Protein AF-A0A1H7JDY4-F1 (afdb_monomer_lite)

Sequence (118 aa):
MDSRSIRPSSAPAFPVTLAIANYRSLRELIVPLGPLNVVTGPNGSGKSNLYRALRLLALTAQAAEASQVLVVSHAPRLVAALERDAASQPVVLERRLGATSLANADSLDLPPWKWPAR

Secondary structure (DSSP, 8-state):
------PPP---SSPEEEEEEEETTEEEEEEEE-SS------TTSSHHHHHHHHHHHHHHHHHHHHS--------HHHHHHHTTSTT-----EEEETTEEEETTGGGS------PPP-

Structure (mmCIF, N/CA/C/O backbone):
data_AF-A0A1H7JDY4-F1
#
_entry.id   AF-A0A1H7JDY4-F1
#
loop_
_atom_site.group_PDB
_atom_site.id
_atom_site.type_symbol
_atom_site.label_atom_id
_atom_site.label_alt_id
_atom_site.label_comp_id
_atom_site.label_asym_id
_atom_site.label_entity_id
_atom_site.label_seq_id
_atom_site.pdbx_PDB_ins_code
_atom_site.Cartn_x
_atom_site.Cartn_y
_atom_site.Cartn_z
_atom_site.occupancy
_atom_site.B_iso_or_equiv
_atom_site.auth_seq_id
_atom_site.auth_comp_id
_atom_site.auth_asym_id
_atom_site.auth_atom_id
_atom_site.pdbx_PDB_model_num
ATOM 1 N N . MET A 1 1 ? 3.618 -39.995 20.788 1.00 47.03 1 MET A N 1
ATOM 2 C CA . MET A 1 1 ? 4.335 -38.965 20.009 1.00 47.03 1 MET A CA 1
ATOM 3 C C . MET A 1 1 ? 3.448 -38.620 18.833 1.00 47.03 1 MET A C 1
ATOM 5 O O . MET A 1 1 ? 3.556 -39.254 17.795 1.00 47.03 1 MET A O 1
ATOM 9 N N . ASP A 1 2 ? 2.493 -37.717 19.052 1.00 42.81 2 ASP A N 1
ATOM 10 C CA . ASP A 1 2 ? 1.511 -37.364 18.030 1.00 42.81 2 ASP A CA 1
ATOM 11 C C . ASP A 1 2 ? 1.976 -36.100 17.308 1.00 42.81 2 ASP A C 1
ATOM 13 O O . ASP A 1 2 ? 2.099 -35.019 17.893 1.00 42.81 2 ASP A O 1
ATOM 17 N N . SER A 1 3 ? 2.322 -36.296 16.041 1.00 47.09 3 SER A N 1
ATOM 18 C CA . SER A 1 3 ? 2.692 -35.278 15.070 1.00 47.09 3 SER A CA 1
ATOM 19 C C . SER A 1 3 ? 1.502 -34.338 14.883 1.00 47.09 3 SER A C 1
ATOM 21 O O . SER A 1 3 ? 0.530 -34.665 14.200 1.00 47.09 3 SER A O 1
ATOM 23 N N . ARG A 1 4 ? 1.544 -33.165 15.527 1.00 47.97 4 ARG A N 1
ATOM 24 C CA . ARG A 1 4 ? 0.587 -32.088 15.264 1.00 47.97 4 ARG A CA 1
ATOM 25 C C . ARG A 1 4 ? 0.763 -31.642 13.816 1.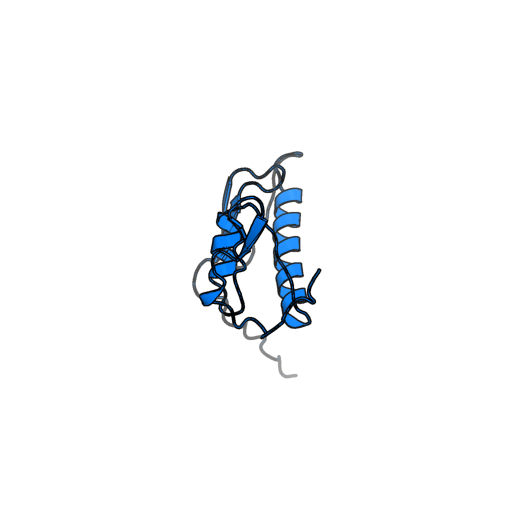00 47.97 4 ARG A C 1
ATOM 27 O O . ARG A 1 4 ? 1.636 -30.844 13.493 1.00 47.97 4 ARG A O 1
ATOM 34 N N . SER A 1 5 ? -0.091 -32.212 12.974 1.00 48.22 5 SER A N 1
ATOM 35 C CA . SER A 1 5 ? -0.412 -31.802 11.616 1.00 48.22 5 SER A CA 1
ATOM 36 C C . SER A 1 5 ? -0.523 -30.278 11.542 1.00 48.22 5 SER A C 1
ATOM 38 O O . SER A 1 5 ? -1.513 -29.683 11.973 1.00 48.22 5 SER A O 1
ATOM 40 N N . ILE A 1 6 ? 0.512 -29.639 10.998 1.00 54.97 6 ILE A N 1
ATOM 41 C CA . ILE A 1 6 ? 0.422 -28.272 10.498 1.00 54.97 6 ILE A CA 1
ATOM 42 C C . ILE A 1 6 ? -0.428 -28.379 9.235 1.00 54.97 6 ILE A C 1
ATOM 44 O O . ILE A 1 6 ? 0.084 -28.658 8.152 1.00 54.97 6 ILE A O 1
ATOM 48 N N . ARG A 1 7 ? -1.748 -28.218 9.366 1.00 44.53 7 ARG A N 1
ATOM 49 C CA . ARG A 1 7 ? -2.563 -27.902 8.192 1.00 44.53 7 ARG A CA 1
ATOM 50 C C . ARG A 1 7 ? -2.048 -26.556 7.674 1.00 44.53 7 ARG A C 1
ATOM 52 O O . ARG A 1 7 ? -2.062 -25.602 8.455 1.00 44.53 7 ARG A O 1
ATOM 59 N N . PRO A 1 8 ? -1.593 -26.428 6.416 1.00 44.12 8 PRO A N 1
ATOM 60 C CA . PRO A 1 8 ? -1.449 -25.102 5.848 1.00 44.12 8 PRO A CA 1
ATOM 61 C C . PRO A 1 8 ? -2.839 -24.459 5.878 1.00 44.12 8 PRO A C 1
ATOM 63 O O . PRO A 1 8 ? -3.791 -24.996 5.309 1.00 44.12 8 PRO A O 1
ATOM 66 N N . SER A 1 9 ? -2.961 -23.350 6.616 1.00 55.16 9 SER A N 1
ATOM 67 C CA . SER A 1 9 ? -4.088 -22.425 6.487 1.00 55.16 9 SER A CA 1
ATOM 68 C C . SER A 1 9 ? -4.297 -22.180 4.995 1.00 55.16 9 SER A C 1
ATOM 70 O O . SER A 1 9 ? -3.321 -21.926 4.284 1.00 55.16 9 SER A O 1
ATOM 72 N N . SER A 1 10 ? -5.524 -22.362 4.507 1.00 53.91 10 SER A N 1
ATOM 73 C CA . SER A 1 10 ? -5.858 -22.260 3.088 1.00 53.91 10 SER A CA 1
ATOM 74 C C . SER A 1 10 ? -5.351 -20.927 2.542 1.00 53.91 10 SER A C 1
ATOM 76 O O . SER A 1 10 ? -5.908 -19.874 2.859 1.00 53.91 10 SER A O 1
ATOM 78 N N . ALA A 1 11 ? -4.277 -20.971 1.750 1.00 56.25 11 ALA A N 1
ATOM 79 C CA . ALA A 1 11 ? -3.800 -19.813 1.014 1.00 56.25 11 ALA A CA 1
ATOM 80 C C . ALA A 1 11 ? -4.965 -19.247 0.179 1.00 56.25 11 ALA A C 1
ATOM 82 O O . ALA A 1 11 ? -5.803 -20.030 -0.282 1.00 56.25 11 ALA A O 1
ATOM 83 N N . PRO A 1 12 ? -5.055 -17.918 -0.006 1.00 49.56 12 PRO A N 1
ATOM 84 C CA . PRO A 1 12 ? -6.120 -17.323 -0.805 1.00 49.56 12 PRO A CA 1
ATOM 85 C C . PRO A 1 12 ? -6.193 -18.015 -2.172 1.00 49.56 12 PRO A C 1
ATOM 87 O O . PRO A 1 12 ? -5.179 -18.184 -2.847 1.00 49.56 12 PRO A O 1
ATOM 90 N N . ALA A 1 13 ? -7.396 -18.442 -2.563 1.00 54.84 13 ALA A N 1
ATOM 91 C CA . ALA A 1 13 ? -7.647 -19.303 -3.724 1.00 54.84 13 ALA A CA 1
ATOM 92 C C . ALA A 1 13 ? -7.428 -18.622 -5.093 1.00 54.84 13 ALA A C 1
ATOM 94 O O . ALA A 1 13 ? -7.790 -19.180 -6.126 1.00 54.84 13 ALA A O 1
ATOM 95 N N . PHE A 1 14 ? -6.825 -17.432 -5.124 1.00 52.72 14 PHE A N 1
ATOM 96 C CA . PHE A 1 14 ? -6.553 -16.674 -6.341 1.00 52.72 14 PHE A CA 1
ATOM 97 C C . PHE A 1 14 ? -5.186 -15.985 -6.246 1.00 52.72 14 PHE A C 1
ATOM 99 O O . PHE A 1 14 ? -4.801 -15.554 -5.154 1.00 52.72 14 PHE A O 1
ATOM 106 N N . PRO A 1 15 ? -4.442 -15.856 -7.362 1.00 56.59 15 PRO A N 1
ATOM 107 C CA . PRO A 1 15 ? -3.165 -15.157 -7.356 1.00 56.59 15 PRO A CA 1
ATOM 108 C C . PRO A 1 15 ? -3.372 -13.696 -6.944 1.00 56.59 15 PRO A C 1
ATOM 110 O O . PRO A 1 15 ? -4.093 -12.936 -7.594 1.00 56.59 15 PRO A O 1
ATOM 113 N N . VAL A 1 16 ? -2.722 -13.293 -5.854 1.00 74.62 16 VAL A N 1
ATOM 114 C CA . VAL A 1 16 ? -2.709 -11.901 -5.396 1.00 74.62 16 VAL A CA 1
ATOM 115 C C . VAL A 1 16 ? -1.855 -11.107 -6.379 1.00 74.62 16 VAL A C 1
ATOM 117 O O . VAL A 1 16 ? -0.687 -11.416 -6.569 1.00 74.62 16 VAL A O 1
ATOM 120 N N . THR A 1 17 ? -2.405 -10.088 -7.034 1.00 77.94 17 THR A N 1
ATOM 121 C CA . THR A 1 17 ? -1.623 -9.260 -7.967 1.00 77.94 17 THR A CA 1
ATOM 122 C C . THR A 1 17 ? -1.061 -8.037 -7.252 1.00 77.94 17 THR A C 1
ATOM 124 O O . THR A 1 17 ? -1.810 -7.229 -6.706 1.00 77.94 17 THR A O 1
ATOM 127 N N . LEU A 1 18 ? 0.262 -7.873 -7.286 1.00 81.69 18 LEU A N 1
ATOM 128 C CA . LEU A 1 18 ? 0.953 -6.670 -6.837 1.00 81.69 18 LEU A CA 1
ATOM 129 C C . LEU A 1 18 ? 1.071 -5.679 -7.995 1.00 81.69 18 LEU A C 1
ATOM 131 O O . LEU A 1 18 ? 1.658 -6.000 -9.024 1.00 81.69 18 LEU A O 1
ATOM 135 N N . ALA A 1 19 ? 0.581 -4.456 -7.805 1.00 82.31 19 ALA A N 1
ATOM 136 C CA . ALA A 1 19 ? 0.762 -3.359 -8.751 1.00 82.31 19 ALA A CA 1
ATOM 137 C C . ALA A 1 19 ? 1.463 -2.177 -8.066 1.00 82.31 19 ALA A C 1
ATOM 139 O O . ALA A 1 19 ? 0.998 -1.676 -7.045 1.00 82.31 19 ALA A O 1
ATOM 140 N N . ILE A 1 20 ? 2.576 -1.715 -8.637 1.00 80.12 20 ILE A N 1
ATOM 141 C CA . ILE A 1 20 ? 3.347 -0.559 -8.170 1.00 80.12 20 ILE A CA 1
ATOM 142 C C . ILE A 1 20 ? 3.480 0.429 -9.324 1.00 80.12 20 ILE A C 1
ATOM 144 O O . ILE A 1 20 ? 3.850 0.052 -10.435 1.00 80.12 20 ILE A O 1
ATOM 148 N N . ALA A 1 21 ? 3.212 1.704 -9.058 1.00 78.75 21 ALA A N 1
ATOM 149 C CA . ALA A 1 21 ? 3.443 2.781 -10.009 1.00 78.75 21 ALA A CA 1
ATOM 150 C C . ALA A 1 21 ? 4.041 4.003 -9.309 1.00 78.75 21 ALA A C 1
ATOM 152 O O . ALA A 1 21 ? 3.729 4.261 -8.146 1.00 78.75 21 ALA A O 1
ATOM 153 N N . ASN A 1 22 ? 4.880 4.749 -10.028 1.00 81.94 22 ASN A N 1
ATOM 154 C CA . ASN A 1 22 ? 5.494 6.005 -9.585 1.00 81.94 22 ASN A CA 1
ATOM 155 C C . ASN A 1 22 ? 6.177 5.927 -8.203 1.00 81.94 22 ASN A C 1
ATOM 157 O O . ASN A 1 22 ? 6.164 6.888 -7.435 1.00 81.94 22 ASN A O 1
ATOM 161 N N . TYR A 1 23 ? 6.798 4.788 -7.880 1.00 82.06 23 TYR A N 1
ATOM 162 C CA . TYR A 1 23 ? 7.507 4.583 -6.617 1.00 82.06 23 TYR A CA 1
ATOM 163 C C . TYR A 1 23 ? 9.019 4.516 -6.842 1.00 82.06 23 TYR A C 1
ATOM 165 O O . TYR A 1 23 ? 9.579 3.475 -7.200 1.00 82.06 23 TYR A O 1
ATOM 173 N N . ARG A 1 24 ? 9.711 5.630 -6.583 1.00 86.31 24 ARG A N 1
ATOM 174 C CA . ARG A 1 24 ? 11.161 5.766 -6.812 1.00 86.31 24 ARG A CA 1
ATOM 175 C C . ARG A 1 24 ? 11.517 5.391 -8.260 1.00 86.31 24 ARG A C 1
ATOM 177 O O . ARG A 1 24 ? 11.030 6.026 -9.184 1.00 86.31 24 ARG A O 1
ATOM 184 N N . SER A 1 25 ? 12.350 4.367 -8.473 1.00 87.50 25 SER A N 1
ATOM 185 C CA . SER A 1 25 ? 12.711 3.905 -9.822 1.00 87.50 25 SER A CA 1
ATOM 186 C C . SER A 1 25 ? 11.658 3.000 -10.475 1.00 87.50 25 SER A C 1
ATOM 188 O O . SER A 1 25 ? 11.807 2.662 -11.645 1.00 87.50 25 SER A O 1
ATOM 190 N N . LEU A 1 26 ? 10.629 2.561 -9.740 1.00 84.50 26 LEU A N 1
ATOM 191 C CA . LEU A 1 26 ? 9.554 1.727 -10.274 1.00 84.50 26 LEU A CA 1
ATOM 192 C C . LEU A 1 26 ? 8.492 2.632 -10.903 1.00 84.50 26 LEU A C 1
ATOM 194 O O . LEU A 1 26 ? 7.658 3.199 -10.197 1.00 84.50 26 LEU A O 1
ATOM 198 N N . ARG A 1 27 ? 8.548 2.782 -12.232 1.00 84.44 27 ARG A N 1
ATOM 199 C CA . ARG A 1 27 ? 7.564 3.564 -13.000 1.00 84.44 27 ARG A CA 1
ATOM 200 C C . ARG A 1 27 ? 6.215 2.855 -13.039 1.00 84.44 27 ARG A C 1
ATOM 202 O O . ARG A 1 27 ? 5.223 3.415 -12.592 1.00 84.44 27 ARG A O 1
ATOM 209 N N . GLU A 1 28 ? 6.213 1.611 -13.503 1.00 84.69 28 GLU A N 1
ATOM 210 C CA . GLU A 1 28 ? 5.039 0.748 -13.586 1.00 84.69 28 GLU A CA 1
ATOM 211 C C . GLU A 1 28 ? 5.492 -0.714 -13.512 1.00 84.69 28 GLU A C 1
ATOM 213 O O . GLU A 1 28 ? 6.367 -1.136 -14.265 1.00 84.69 28 GLU A O 1
ATOM 218 N N . LEU A 1 29 ? 4.946 -1.468 -12.559 1.00 82.38 29 LEU A N 1
ATOM 219 C CA . LEU A 1 29 ? 5.273 -2.868 -12.318 1.00 82.38 29 LEU A CA 1
ATOM 220 C C . LEU A 1 29 ? 4.010 -3.600 -11.857 1.00 82.38 29 LEU A C 1
ATOM 222 O O . LEU A 1 29 ? 3.440 -3.243 -10.828 1.00 82.38 29 LEU A O 1
ATOM 226 N N . ILE A 1 30 ? 3.589 -4.621 -12.602 1.00 84.19 30 ILE A N 1
ATOM 227 C CA . ILE A 1 30 ? 2.462 -5.496 -12.258 1.00 84.19 30 ILE A CA 1
ATOM 228 C C . ILE A 1 30 ? 3.001 -6.923 -12.182 1.00 84.19 30 ILE A C 1
ATOM 230 O O . ILE A 1 30 ? 3.601 -7.404 -13.140 1.00 84.19 30 ILE A O 1
ATOM 234 N N . VAL A 1 31 ? 2.826 -7.579 -11.036 1.00 83.12 31 VAL A N 1
ATOM 235 C CA . VAL A 1 31 ? 3.363 -8.915 -10.764 1.00 83.12 31 VAL A CA 1
ATOM 236 C C . VAL A 1 31 ? 2.269 -9.782 -10.138 1.00 83.12 31 VAL A C 1
ATOM 238 O O . VAL A 1 31 ? 1.812 -9.461 -9.039 1.00 83.12 31 VAL A O 1
ATOM 241 N N . PRO A 1 32 ? 1.848 -10.882 -10.783 1.00 83.44 32 PRO A N 1
ATOM 242 C CA . PRO A 1 32 ? 1.046 -11.894 -10.109 1.00 83.44 32 PRO A CA 1
ATOM 243 C C . PRO A 1 32 ? 1.915 -12.595 -9.056 1.00 83.44 32 PRO A C 1
ATOM 245 O O . PRO A 1 32 ? 3.013 -13.059 -9.362 1.00 83.44 32 PRO A O 1
ATOM 248 N N . LEU A 1 33 ? 1.447 -12.650 -7.812 1.00 84.75 33 LEU A N 1
ATOM 249 C CA . LEU A 1 33 ? 2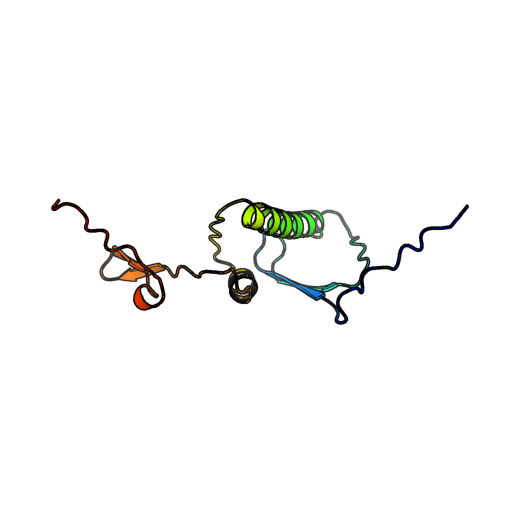.147 -13.291 -6.706 1.00 84.75 33 LEU A CA 1
ATOM 250 C C . LEU A 1 33 ? 1.603 -14.701 -6.478 1.00 84.75 33 LEU A C 1
ATOM 252 O O . LEU A 1 33 ? 0.395 -14.909 -6.348 1.00 84.75 33 LEU A O 1
ATOM 256 N N . GLY A 1 34 ? 2.521 -15.662 -6.385 1.00 83.06 34 GLY A N 1
ATOM 257 C CA . GLY A 1 34 ? 2.254 -16.994 -5.850 1.00 83.06 34 GLY A CA 1
ATOM 258 C C . GLY A 1 34 ? 2.526 -17.082 -4.341 1.00 83.06 34 GLY A C 1
ATOM 259 O O . GLY A 1 34 ? 2.914 -16.088 -3.722 1.00 83.06 34 GLY A O 1
ATOM 260 N N . PRO A 1 35 ? 2.391 -18.276 -3.737 1.00 80.31 35 PRO A N 1
ATOM 261 C CA . PRO A 1 35 ? 2.703 -18.502 -2.320 1.00 80.31 35 PRO A CA 1
ATOM 262 C C . PRO A 1 35 ? 4.168 -18.215 -1.942 1.00 80.31 35 PRO A C 1
ATOM 264 O O . PRO A 1 35 ? 4.451 -17.834 -0.810 1.00 80.31 35 PRO A O 1
ATOM 267 N N . LEU A 1 36 ? 5.099 -18.370 -2.890 1.00 86.56 36 LEU A N 1
ATOM 268 C CA . LEU A 1 36 ? 6.511 -18.014 -2.751 1.00 86.56 36 LEU A CA 1
ATOM 269 C C . LEU A 1 36 ? 6.969 -17.298 -4.024 1.00 86.56 36 LEU A C 1
ATOM 271 O O . LEU A 1 36 ? 6.820 -17.833 -5.118 1.00 86.56 36 LEU A O 1
ATOM 275 N N . ASN A 1 37 ? 7.551 -16.106 -3.880 1.00 87.00 37 ASN A N 1
ATOM 276 C CA . ASN A 1 37 ? 8.061 -15.315 -5.001 1.00 87.00 37 ASN A CA 1
ATOM 277 C C . ASN A 1 37 ? 9.528 -14.971 -4.745 1.00 87.00 37 ASN A C 1
ATOM 279 O O . ASN A 1 37 ? 9.855 -14.356 -3.730 1.00 87.00 37 ASN A O 1
ATOM 283 N N . VAL A 1 38 ? 10.410 -15.347 -5.670 1.00 93.38 38 VAL A N 1
ATOM 284 C CA . VAL A 1 38 ? 11.840 -15.026 -5.605 1.00 93.38 38 VAL A CA 1
ATOM 285 C C . VAL A 1 38 ? 12.131 -13.903 -6.594 1.00 93.38 38 VAL A C 1
ATOM 287 O O . VAL A 1 38 ? 11.895 -14.047 -7.790 1.00 93.38 38 VAL A O 1
ATOM 290 N N . VAL A 1 39 ? 12.650 -12.776 -6.102 1.00 91.31 39 VAL A N 1
ATOM 291 C CA . VAL A 1 39 ? 12.972 -11.604 -6.930 1.00 91.31 39 VAL A CA 1
ATOM 292 C C . VAL A 1 39 ? 14.483 -11.522 -7.141 1.00 91.31 39 VAL A C 1
ATOM 294 O O . VAL A 1 39 ? 15.236 -11.286 -6.196 1.00 91.31 39 VAL A O 1
ATOM 297 N N . THR A 1 40 ? 14.931 -11.644 -8.390 1.00 93.06 40 THR A N 1
ATOM 298 C CA . THR A 1 40 ? 16.346 -11.538 -8.788 1.00 93.06 40 THR A CA 1
ATOM 299 C C . THR A 1 40 ? 16.549 -10.465 -9.867 1.00 93.06 40 THR A C 1
ATOM 301 O O . THR A 1 40 ? 15.601 -9.820 -10.312 1.00 93.06 40 THR A O 1
ATOM 304 N N . GLY A 1 41 ? 17.807 -10.181 -10.229 1.00 93.81 41 GLY A N 1
ATOM 305 C CA . GLY A 1 41 ? 18.148 -9.268 -11.328 1.00 93.81 41 GLY A CA 1
ATOM 306 C C . GLY A 1 41 ? 19.405 -8.417 -11.086 1.00 93.81 41 GLY A C 1
ATOM 307 O O . GLY A 1 41 ? 19.932 -8.416 -9.970 1.00 93.81 41 GLY A O 1
ATOM 308 N N . PRO A 1 42 ? 19.869 -7.648 -12.089 1.00 95.12 42 PRO A N 1
ATOM 309 C CA . PRO A 1 42 ? 21.094 -6.839 -12.014 1.00 95.12 42 PRO A CA 1
ATOM 310 C C . PRO A 1 42 ? 21.053 -5.707 -10.977 1.00 95.12 42 PRO A C 1
ATOM 312 O O . PRO A 1 42 ? 19.985 -5.289 -10.520 1.00 95.12 42 PRO A O 1
ATOM 315 N N . ASN A 1 43 ? 22.213 -5.159 -10.607 1.00 93.56 43 ASN A N 1
ATOM 316 C CA . ASN A 1 43 ? 22.268 -3.925 -9.815 1.00 93.56 43 ASN A CA 1
ATOM 317 C C . ASN A 1 43 ? 21.527 -2.791 -10.542 1.00 93.56 43 ASN A C 1
ATOM 319 O O . ASN A 1 43 ? 21.575 -2.688 -11.762 1.00 93.56 43 ASN A O 1
ATOM 323 N N . GLY A 1 44 ? 20.780 -1.975 -9.794 1.00 90.38 44 GLY A N 1
ATOM 324 C CA . GLY A 1 44 ? 19.947 -0.913 -10.370 1.00 90.38 44 GLY A CA 1
ATOM 325 C C . GLY A 1 44 ? 18.585 -1.356 -10.928 1.00 90.38 44 GLY A C 1
ATOM 326 O O . GLY A 1 44 ? 17.763 -0.495 -11.213 1.00 90.38 44 GLY A O 1
ATOM 327 N N . SER A 1 45 ? 18.263 -2.658 -10.987 1.00 90.81 45 SER A N 1
ATOM 328 C CA . SER A 1 45 ? 16.993 -3.156 -11.563 1.00 90.81 45 SER A CA 1
ATOM 329 C C . SER A 1 45 ? 15.720 -2.869 -10.744 1.00 90.81 45 SER A C 1
ATOM 331 O O . SER A 1 45 ? 14.636 -3.312 -11.104 1.00 90.81 45 SER A O 1
ATOM 333 N N . GLY A 1 46 ? 15.826 -2.167 -9.611 1.00 90.81 46 GLY A N 1
ATOM 334 C CA . GLY A 1 46 ? 14.670 -1.794 -8.786 1.00 90.81 46 GLY A CA 1
ATOM 335 C C . GLY A 1 46 ? 14.278 -2.782 -7.677 1.00 90.81 46 GLY A C 1
ATOM 336 O O . GLY A 1 46 ? 13.369 -2.467 -6.916 1.00 90.81 46 GLY A O 1
ATOM 337 N N . LYS A 1 47 ? 14.989 -3.905 -7.483 1.00 94.38 47 LYS A N 1
ATOM 338 C CA . LYS A 1 47 ? 14.706 -4.897 -6.410 1.00 94.38 47 LYS A CA 1
ATOM 339 C C . LYS A 1 47 ? 14.572 -4.281 -5.015 1.00 94.38 47 LYS A C 1
ATOM 341 O O . LYS A 1 47 ? 13.612 -4.547 -4.302 1.00 94.38 47 LYS A O 1
ATOM 346 N N . SER A 1 48 ? 15.505 -3.409 -4.624 1.00 90.50 48 SER A N 1
ATOM 347 C CA . SER A 1 48 ? 15.437 -2.735 -3.320 1.00 90.50 48 SER A CA 1
ATOM 348 C C . SER A 1 48 ? 14.253 -1.772 -3.227 1.00 90.50 48 SER A C 1
ATOM 350 O O . SER A 1 48 ? 13.730 -1.555 -2.141 1.00 90.50 48 SER A O 1
ATOM 352 N N . ASN A 1 49 ? 13.815 -1.184 -4.343 1.00 89.19 49 ASN A N 1
ATOM 353 C CA . ASN A 1 49 ? 12.617 -0.347 -4.365 1.00 89.19 49 ASN A CA 1
ATOM 354 C C . ASN A 1 49 ? 11.346 -1.198 -4.279 1.00 89.19 49 ASN A C 1
ATOM 356 O O . ASN A 1 49 ? 10.432 -0.805 -3.565 1.00 89.19 49 ASN A O 1
ATOM 360 N N . LEU A 1 50 ? 11.327 -2.388 -4.887 1.00 87.94 50 LEU A N 1
ATOM 361 C CA . LEU A 1 50 ? 10.246 -3.360 -4.718 1.00 87.94 50 LEU A CA 1
ATOM 362 C C . LEU A 1 50 ? 10.128 -3.803 -3.252 1.00 87.94 50 LEU A C 1
ATOM 364 O O . LEU A 1 50 ? 9.050 -3.710 -2.673 1.00 87.94 50 LEU A O 1
ATOM 368 N N . TYR A 1 51 ? 11.246 -4.169 -2.615 1.00 86.69 51 TYR A N 1
ATOM 369 C CA . TYR A 1 51 ? 11.274 -4.481 -1.182 1.00 86.69 51 TYR A CA 1
ATOM 370 C C . TYR A 1 51 ? 10.766 -3.316 -0.320 1.00 86.69 51 TYR A C 1
ATOM 372 O O . TYR A 1 51 ? 9.976 -3.523 0.594 1.00 86.69 51 TYR A O 1
ATOM 380 N N . ARG A 1 52 ? 11.177 -2.075 -0.614 1.00 85.56 52 ARG A N 1
ATOM 381 C CA . ARG A 1 52 ? 10.718 -0.893 0.135 1.00 85.56 52 ARG A CA 1
ATOM 382 C C . ARG A 1 52 ? 9.227 -0.616 -0.048 1.00 85.56 52 ARG A C 1
ATOM 384 O O . ARG A 1 52 ? 8.592 -0.226 0.925 1.00 85.56 52 ARG A O 1
ATOM 391 N N . ALA A 1 53 ? 8.677 -0.828 -1.243 1.00 84.31 53 ALA A N 1
ATOM 392 C CA . ALA A 1 53 ? 7.243 -0.694 -1.491 1.00 84.31 53 ALA A CA 1
ATOM 393 C C . ALA A 1 53 ? 6.446 -1.738 -0.693 1.00 84.31 53 ALA A C 1
ATOM 395 O O . ALA A 1 53 ? 5.500 -1.384 0.002 1.00 84.31 53 ALA A O 1
ATOM 396 N N . LEU A 1 54 ? 6.884 -3.002 -0.710 1.00 84.44 54 LEU A N 1
ATOM 397 C CA . LEU A 1 54 ? 6.270 -4.073 0.081 1.00 84.44 54 LEU A CA 1
ATOM 398 C C . LEU A 1 54 ? 6.385 -3.820 1.587 1.00 84.44 54 LEU A C 1
ATOM 400 O O . LEU A 1 54 ? 5.409 -3.966 2.315 1.00 84.44 54 LEU A O 1
ATOM 404 N N . ARG A 1 55 ? 7.559 -3.385 2.058 1.00 82.81 55 ARG A N 1
ATOM 405 C CA . ARG A 1 55 ? 7.775 -3.037 3.466 1.00 82.81 55 ARG A CA 1
ATOM 406 C C . ARG A 1 55 ? 6.902 -1.863 3.898 1.00 82.81 55 ARG A C 1
ATOM 408 O O . ARG A 1 55 ? 6.412 -1.880 5.017 1.00 82.81 55 ARG A O 1
ATOM 415 N N . LEU A 1 56 ? 6.709 -0.864 3.036 1.00 83.38 56 LEU A N 1
ATOM 416 C CA . LEU A 1 56 ? 5.796 0.244 3.308 1.00 83.38 56 LEU A CA 1
ATOM 417 C C . LEU A 1 56 ? 4.368 -0.274 3.500 1.00 83.38 56 LEU A C 1
ATOM 419 O O . LEU A 1 56 ? 3.787 -0.002 4.539 1.00 83.38 56 LEU A O 1
ATOM 423 N N . LEU A 1 57 ? 3.852 -1.076 2.562 1.00 79.75 57 LEU A N 1
ATOM 424 C CA . LEU A 1 57 ? 2.514 -1.669 2.670 1.00 79.75 57 LEU A CA 1
ATOM 425 C C . LEU A 1 57 ? 2.352 -2.501 3.950 1.00 79.75 57 LEU A C 1
ATOM 427 O O . LEU A 1 57 ? 1.382 -2.322 4.678 1.00 79.75 57 LEU A O 1
ATOM 431 N N . ALA A 1 58 ? 3.325 -3.364 4.259 1.00 79.00 58 ALA A N 1
ATOM 432 C CA . ALA A 1 58 ? 3.283 -4.212 5.448 1.00 79.00 58 ALA A CA 1
ATOM 433 C C . ALA A 1 58 ? 3.336 -3.409 6.757 1.00 79.00 58 ALA A C 1
ATOM 435 O O . ALA A 1 58 ? 2.670 -3.775 7.721 1.00 79.00 58 ALA A O 1
ATOM 436 N N . LEU A 1 59 ? 4.130 -2.334 6.809 1.00 81.75 59 LEU A N 1
ATOM 437 C CA . LEU A 1 59 ? 4.189 -1.450 7.974 1.00 81.75 59 LEU A CA 1
ATOM 438 C C . LEU A 1 59 ? 2.909 -0.630 8.121 1.00 81.75 59 LEU A C 1
ATOM 440 O O . LEU A 1 59 ? 2.442 -0.458 9.238 1.00 81.75 59 LEU A O 1
ATOM 444 N N . THR A 1 60 ? 2.337 -0.147 7.016 1.00 81.12 60 THR A N 1
ATOM 445 C CA . THR A 1 60 ? 1.052 0.560 7.021 1.00 81.12 60 THR A CA 1
ATOM 446 C C . THR A 1 60 ? -0.064 -0.343 7.540 1.00 81.12 60 THR A C 1
ATOM 448 O O . THR A 1 60 ? -0.803 0.089 8.416 1.00 81.12 60 THR A O 1
ATOM 451 N N . ALA A 1 61 ? -0.143 -1.593 7.072 1.00 77.38 61 ALA A N 1
ATOM 452 C CA . ALA A 1 61 ? -1.132 -2.561 7.545 1.00 77.38 61 ALA A CA 1
ATOM 453 C C . ALA A 1 61 ? -0.966 -2.867 9.045 1.00 77.38 61 ALA A C 1
ATOM 455 O O . ALA A 1 61 ? -1.909 -2.700 9.808 1.00 77.38 61 ALA A O 1
ATOM 456 N N . GLN A 1 62 ? 0.251 -3.202 9.491 1.00 82.00 62 GLN A N 1
ATOM 457 C CA . GLN A 1 62 ? 0.528 -3.450 10.915 1.00 82.00 62 GLN A CA 1
ATOM 458 C C . GLN A 1 62 ? 0.233 -2.231 11.797 1.00 82.00 62 GLN A C 1
ATOM 460 O O . GLN A 1 62 ? -0.305 -2.369 12.891 1.00 82.00 62 GLN A O 1
ATOM 465 N N . ALA A 1 63 ? 0.590 -1.026 11.348 1.00 81.44 63 ALA A N 1
ATOM 466 C CA . ALA A 1 63 ? 0.315 0.188 12.106 1.00 81.44 63 ALA A CA 1
ATOM 467 C C . ALA A 1 63 ? -1.194 0.468 12.199 1.00 81.44 63 ALA A C 1
ATOM 469 O O . ALA A 1 63 ? -1.647 0.927 13.244 1.00 81.44 63 ALA A O 1
ATOM 470 N N . ALA A 1 64 ? -1.963 0.157 11.151 1.00 80.00 64 ALA A N 1
ATOM 471 C CA . ALA A 1 64 ? -3.412 0.342 11.122 1.00 80.00 64 ALA A CA 1
ATOM 472 C C . ALA A 1 64 ? -4.163 -0.588 12.094 1.00 80.00 64 ALA A C 1
ATOM 474 O O . ALA A 1 64 ? -5.239 -0.233 12.562 1.00 80.00 64 ALA A O 1
ATOM 475 N N . GLU A 1 65 ? -3.593 -1.744 12.451 1.00 80.75 65 GLU A N 1
ATOM 476 C CA . GLU A 1 65 ? -4.179 -2.652 13.452 1.00 80.75 65 GLU A CA 1
ATOM 477 C C . GLU A 1 65 ? -4.121 -2.085 14.879 1.00 80.75 65 GLU A C 1
ATOM 479 O O . GLU A 1 65 ? -4.987 -2.375 15.703 1.00 80.75 65 GLU A O 1
ATOM 484 N N . ALA A 1 66 ? -3.102 -1.278 15.185 1.00 81.31 66 ALA A N 1
ATOM 485 C CA . ALA A 1 66 ? -2.850 -0.768 16.535 1.00 81.31 66 ALA A CA 1
ATOM 486 C C . ALA A 1 66 ? -3.074 0.746 16.679 1.00 81.31 66 ALA A C 1
ATOM 488 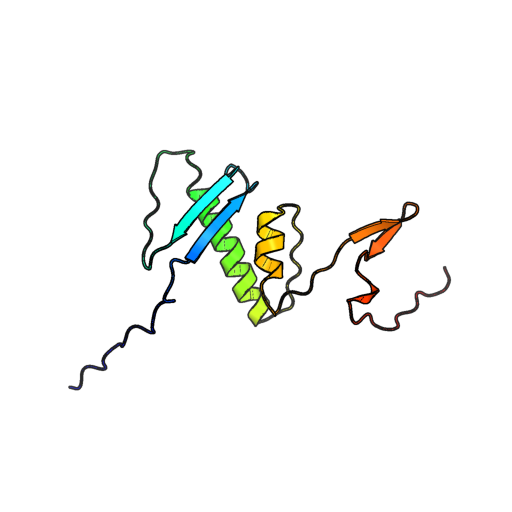O O . ALA A 1 66 ? -3.026 1.274 17.791 1.00 81.31 66 ALA A O 1
ATOM 489 N N . SER A 1 67 ? -3.263 1.468 15.574 1.00 78.62 67 SER A N 1
ATOM 490 C CA . SER A 1 67 ? -3.333 2.927 15.570 1.00 78.62 67 SER A CA 1
ATOM 491 C C . SER A 1 67 ? -4.037 3.473 14.332 1.00 78.62 67 SER A C 1
ATOM 493 O O . SER A 1 67 ? -4.158 2.804 13.310 1.00 78.62 67 SER A O 1
ATOM 495 N N . GLN A 1 68 ? -4.456 4.734 14.401 1.00 82.69 68 GLN A N 1
ATOM 496 C CA . GLN A 1 68 ? -4.919 5.449 13.219 1.00 82.69 68 GLN A CA 1
ATOM 497 C C . GLN A 1 68 ? -3.725 5.791 12.315 1.00 82.69 68 GLN A C 1
ATOM 499 O O . GLN A 1 68 ? -2.760 6.414 12.760 1.00 82.69 68 GLN A O 1
ATOM 504 N N . VAL A 1 69 ? -3.808 5.433 11.030 1.00 82.81 69 VAL A N 1
ATOM 505 C CA . VAL A 1 69 ? -2.767 5.722 10.031 1.00 82.81 69 VAL A CA 1
ATOM 506 C C . VAL A 1 69 ? -3.322 6.638 8.945 1.00 82.81 69 VAL A C 1
ATOM 508 O O . VAL A 1 69 ? -4.269 6.282 8.250 1.00 82.81 69 VAL A O 1
ATOM 511 N N . LEU A 1 70 ? -2.703 7.808 8.759 1.00 83.06 70 LEU A N 1
ATOM 512 C CA . LEU A 1 70 ? -2.993 8.694 7.630 1.00 83.06 70 LEU A CA 1
ATOM 513 C C . LEU A 1 70 ? -2.014 8.414 6.484 1.00 83.06 70 LEU A C 1
ATOM 515 O O . LEU A 1 70 ? -0.808 8.624 6.622 1.00 83.06 70 LEU A O 1
ATOM 519 N N . VAL A 1 71 ? -2.534 7.985 5.334 1.00 83.00 71 VAL A N 1
ATOM 520 C CA . VAL A 1 71 ? -1.739 7.794 4.114 1.00 83.00 71 VAL A CA 1
ATOM 521 C C . VAL A 1 71 ? -1.971 8.966 3.165 1.00 83.00 71 VAL A C 1
ATOM 523 O O . VAL A 1 71 ? -3.078 9.168 2.679 1.00 83.00 71 VAL A O 1
ATOM 526 N N . VAL A 1 72 ? -0.911 9.716 2.859 1.00 84.88 72 VAL A N 1
ATOM 527 C CA . VAL A 1 72 ? -0.932 10.786 1.849 1.00 84.88 72 VAL A CA 1
ATOM 528 C C . VAL A 1 72 ? -0.132 10.326 0.635 1.00 84.88 72 VAL A C 1
ATOM 530 O O . VAL A 1 72 ? 1.048 9.994 0.752 1.00 84.88 72 VAL A O 1
ATOM 533 N N . SER A 1 73 ? -0.766 10.279 -0.536 1.00 82.44 73 SER A N 1
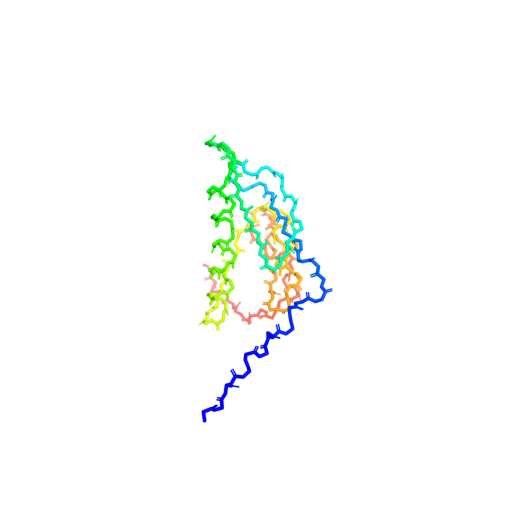ATOM 534 C CA . SER A 1 73 ? -0.131 9.787 -1.760 1.00 82.44 73 SER A CA 1
ATOM 535 C C . SER A 1 73 ? -0.688 10.466 -3.008 1.00 82.44 73 SER A C 1
ATOM 537 O O . SER A 1 73 ? -1.893 10.640 -3.142 1.00 82.44 73 SER A O 1
ATOM 539 N N . HIS A 1 74 ? 0.194 10.778 -3.960 1.00 81.19 74 HIS A N 1
ATOM 540 C CA . HIS A 1 74 ? -0.179 11.188 -5.320 1.00 81.19 74 HIS A CA 1
ATOM 541 C C . HIS A 1 74 ? -0.221 10.008 -6.306 1.00 81.19 74 HIS A C 1
ATOM 543 O O . HIS A 1 74 ? -0.386 10.214 -7.505 1.00 81.19 74 HIS A O 1
ATOM 549 N N . ALA A 1 75 ? -0.016 8.769 -5.844 1.00 74.50 75 ALA A N 1
ATOM 550 C CA . ALA A 1 75 ? -0.004 7.591 -6.704 1.00 74.50 75 ALA A CA 1
ATOM 551 C C . ALA A 1 75 ? -1.433 7.030 -6.863 1.00 74.50 75 ALA A C 1
ATOM 553 O O . ALA A 1 75 ? -1.904 6.340 -5.954 1.00 74.50 75 ALA A O 1
ATOM 554 N N . PRO A 1 76 ? -2.111 7.240 -8.011 1.00 74.69 76 PRO A N 1
ATOM 555 C CA . PRO A 1 76 ? -3.527 6.892 -8.170 1.00 74.69 76 PRO A CA 1
ATOM 556 C C . PRO A 1 76 ? -3.794 5.395 -7.982 1.00 74.69 76 PRO A C 1
ATOM 558 O O . PRO A 1 76 ? -4.821 5.012 -7.437 1.00 74.69 76 PRO A O 1
ATOM 561 N N . ARG A 1 77 ? -2.841 4.529 -8.357 1.00 67.56 77 ARG A N 1
ATOM 562 C C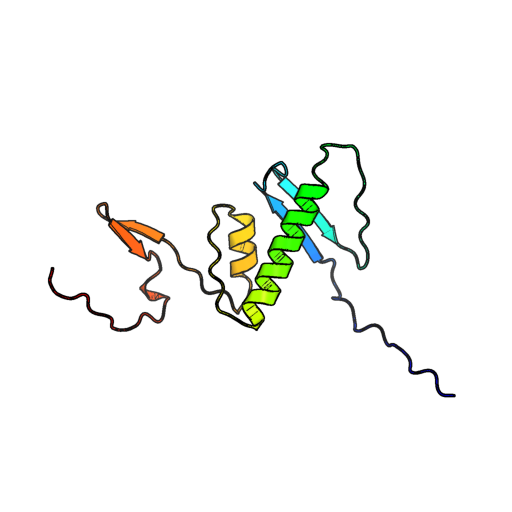A . ARG A 1 77 ? -2.971 3.078 -8.151 1.00 67.56 77 ARG A CA 1
ATOM 563 C C . ARG A 1 77 ? -2.854 2.646 -6.693 1.00 67.56 77 ARG A C 1
ATOM 565 O O . ARG A 1 77 ? -3.489 1.669 -6.320 1.00 67.56 77 ARG A O 1
ATOM 572 N N . LEU A 1 78 ? -2.050 3.346 -5.890 1.00 74.00 78 LEU A N 1
ATOM 573 C CA . LEU A 1 78 ? -1.959 3.066 -4.457 1.00 74.00 78 LEU A CA 1
ATOM 574 C C . LEU A 1 78 ? -3.238 3.521 -3.756 1.00 74.00 78 LEU A C 1
ATOM 576 O O . LEU A 1 78 ? -3.800 2.756 -2.984 1.00 74.00 78 LEU A O 1
ATOM 580 N N . VAL A 1 79 ? -3.713 4.727 -4.080 1.00 81.88 79 VAL A N 1
ATOM 581 C CA . VAL A 1 79 ? -4.972 5.272 -3.553 1.00 81.88 79 VAL A CA 1
ATOM 582 C C . VAL A 1 79 ? -6.129 4.326 -3.871 1.00 81.88 79 VAL A C 1
ATOM 584 O O . VAL A 1 79 ? -6.740 3.799 -2.951 1.00 81.88 79 VAL A O 1
ATOM 587 N N . ALA A 1 80 ? -6.321 3.967 -5.144 1.00 76.81 80 ALA A N 1
ATOM 588 C CA . ALA A 1 80 ? -7.382 3.047 -5.556 1.00 76.81 80 ALA A CA 1
ATOM 589 C C . ALA A 1 80 ? -7.258 1.636 -4.950 1.00 76.81 80 ALA A C 1
ATOM 591 O O . ALA A 1 80 ? -8.240 0.901 -4.892 1.00 76.81 80 ALA A O 1
ATOM 592 N N . ALA A 1 81 ? -6.055 1.202 -4.557 1.00 71.88 81 ALA A N 1
ATOM 593 C CA . ALA A 1 81 ? -5.873 -0.071 -3.867 1.00 71.88 81 ALA A CA 1
ATOM 594 C C . ALA A 1 81 ? -6.271 0.015 -2.390 1.00 71.88 81 ALA A C 1
ATOM 596 O O . ALA A 1 81 ? -6.924 -0.901 -1.902 1.00 71.88 81 ALA A O 1
ATOM 597 N N . LEU A 1 82 ? -5.904 1.105 -1.711 1.00 79.81 82 LEU A N 1
ATOM 598 C CA . LEU A 1 82 ? -6.249 1.350 -0.312 1.00 79.81 82 LEU A CA 1
ATOM 599 C C . LEU A 1 82 ? -7.738 1.666 -0.138 1.00 79.81 82 LEU A C 1
ATOM 601 O O . LEU A 1 82 ? -8.343 1.194 0.808 1.00 79.81 82 LEU A O 1
ATOM 605 N N . GLU A 1 83 ? -8.357 2.402 -1.060 1.00 84.25 83 GLU A N 1
ATOM 606 C CA . GLU A 1 83 ? -9.799 2.704 -1.045 1.00 84.25 83 GLU A CA 1
ATOM 607 C C . GLU A 1 83 ? -10.700 1.467 -1.180 1.00 84.25 83 GLU A C 1
ATOM 609 O O . GLU A 1 83 ? -11.876 1.535 -0.843 1.00 84.25 83 GLU A O 1
ATOM 614 N N . ARG A 1 84 ? -10.177 0.326 -1.656 1.00 77.44 84 ARG A N 1
ATOM 615 C CA . ARG A 1 84 ? -10.932 -0.941 -1.676 1.00 77.44 84 ARG A CA 1
ATOM 616 C C . ARG A 1 84 ? -11.019 -1.618 -0.311 1.00 77.44 84 ARG A C 1
ATOM 618 O O . ARG A 1 84 ? -11.815 -2.541 -0.160 1.00 77.44 84 ARG A O 1
ATOM 625 N N . ASP A 1 85 ? -10.175 -1.229 0.638 1.00 78.44 85 ASP A N 1
ATOM 626 C CA . ASP A 1 85 ? -10.220 -1.768 1.990 1.00 78.44 85 ASP A CA 1
ATOM 627 C C . ASP A 1 85 ? -11.409 -1.161 2.745 1.00 78.44 85 ASP A C 1
ATOM 629 O O . ASP A 1 85 ? -11.601 0.053 2.736 1.00 78.44 85 ASP A O 1
ATOM 633 N N . ALA A 1 86 ? -12.205 -1.998 3.411 1.00 73.94 86 ALA A N 1
ATOM 634 C CA . ALA A 1 86 ? -13.374 -1.548 4.163 1.00 73.94 86 ALA A CA 1
ATOM 635 C C . ALA A 1 86 ? -13.012 -0.661 5.368 1.00 73.94 86 ALA A C 1
ATOM 637 O O . ALA A 1 86 ? -13.851 0.108 5.829 1.00 73.94 86 ALA A O 1
ATOM 638 N N . ALA A 1 87 ? -11.779 -0.757 5.876 1.00 75.38 87 ALA A N 1
ATOM 639 C CA . ALA A 1 87 ? -11.265 0.112 6.931 1.00 75.38 87 ALA A CA 1
ATOM 640 C C . ALA A 1 87 ? -10.755 1.466 6.401 1.00 75.38 87 ALA A C 1
ATOM 642 O O . ALA A 1 87 ? -10.367 2.333 7.185 1.00 75.38 87 ALA A O 1
ATOM 643 N N . SER A 1 88 ? -10.723 1.662 5.080 1.00 84.38 88 SER A N 1
ATOM 644 C CA . SER A 1 88 ? -10.246 2.898 4.471 1.00 84.38 88 SER A CA 1
ATOM 645 C C . SER A 1 88 ? -11.307 3.991 4.527 1.00 84.38 88 SER A C 1
ATOM 647 O O . SER A 1 88 ? -12.416 3.831 4.021 1.00 84.38 88 SER A O 1
ATOM 649 N N . GLN A 1 89 ? -10.941 5.138 5.101 1.00 86.88 89 GLN A N 1
ATOM 650 C CA . GLN A 1 89 ? -11.737 6.359 5.035 1.00 86.88 89 GLN A CA 1
ATOM 651 C C . GLN A 1 89 ? -11.014 7.398 4.162 1.00 86.88 89 GLN A C 1
ATOM 653 O O . GLN A 1 89 ? -10.043 8.011 4.619 1.00 86.88 89 GLN A O 1
ATOM 658 N N . PRO A 1 90 ? -11.441 7.605 2.901 1.00 88.75 90 PRO A N 1
ATOM 659 C CA . PRO A 1 90 ? -10.787 8.553 2.012 1.00 88.75 90 PRO A CA 1
ATOM 660 C C . PRO A 1 90 ? -11.023 9.995 2.473 1.00 88.75 90 PRO A C 1
ATOM 662 O O . PRO A 1 90 ? -12.148 10.410 2.753 1.00 88.75 90 PRO A O 1
ATOM 665 N N . VAL A 1 91 ? -9.950 10.785 2.497 1.00 89.19 91 VAL A N 1
ATOM 666 C CA . VAL A 1 91 ? -9.990 12.231 2.746 1.00 89.19 91 VAL A CA 1
ATOM 667 C C . VAL A 1 91 ? -9.525 12.933 1.479 1.00 89.19 91 VAL A C 1
ATOM 669 O O . VAL A 1 91 ? -8.338 12.922 1.149 1.00 89.19 91 VAL A O 1
ATOM 672 N N . VAL A 1 92 ? -10.465 13.533 0.751 1.00 90.88 92 VAL A N 1
ATOM 673 C CA . VAL A 1 92 ? -10.194 14.199 -0.523 1.00 90.88 92 VAL A CA 1
ATOM 674 C C . VAL A 1 92 ? -10.071 15.694 -0.276 1.00 90.88 92 VAL A C 1
ATOM 676 O O . VAL A 1 92 ? -11.016 16.343 0.164 1.00 90.88 92 VAL A O 1
ATOM 679 N N . LEU A 1 93 ? -8.895 16.248 -0.562 1.00 91.94 93 LEU A N 1
ATOM 680 C CA . LEU A 1 93 ? -8.651 17.685 -0.477 1.00 91.94 93 LEU A CA 1
ATOM 681 C C . LEU A 1 93 ? -8.886 18.342 -1.835 1.00 91.94 93 LEU A C 1
ATOM 683 O O . LEU A 1 93 ? -8.414 17.856 -2.860 1.00 91.94 93 LEU A O 1
ATOM 687 N N . GLU A 1 94 ? -9.534 19.497 -1.825 1.00 94.44 94 GLU A N 1
ATOM 688 C CA . GLU A 1 94 ? -9.675 20.374 -2.982 1.00 94.44 94 GLU A CA 1
ATOM 689 C C . GLU A 1 94 ? -9.208 21.794 -2.648 1.00 94.44 94 GLU A C 1
ATOM 691 O O . GLU A 1 94 ? -9.049 22.181 -1.485 1.00 94.44 94 GLU A O 1
ATOM 696 N N . ARG A 1 95 ? -8.986 22.592 -3.694 1.00 95.00 95 ARG A N 1
ATOM 697 C CA . ARG A 1 95 ? -8.804 24.037 -3.565 1.00 95.00 95 ARG A CA 1
ATOM 698 C C . ARG A 1 95 ? -10.095 24.737 -3.957 1.00 95.00 95 ARG A C 1
ATOM 700 O O . ARG A 1 95 ? -10.454 24.750 -5.130 1.00 95.00 95 ARG A O 1
ATOM 707 N N . ARG A 1 96 ? -10.745 25.378 -2.990 1.00 93.19 96 ARG A N 1
ATOM 708 C CA . ARG A 1 96 ? -11.979 26.142 -3.184 1.00 93.19 96 ARG A CA 1
ATOM 709 C C . ARG A 1 96 ? -11.758 27.590 -2.763 1.00 93.19 96 ARG A C 1
ATOM 711 O O . ARG A 1 96 ? -11.406 27.863 -1.619 1.00 93.19 96 ARG A O 1
ATOM 718 N N . LEU A 1 97 ? -11.936 28.524 -3.703 1.00 91.31 97 LEU A N 1
ATOM 719 C CA . LEU A 1 97 ? -11.749 29.972 -3.491 1.00 91.31 97 LEU A CA 1
ATOM 720 C C . LEU A 1 97 ? -10.386 30.337 -2.858 1.00 91.31 97 LEU A C 1
ATOM 722 O O . LEU A 1 97 ? -10.298 31.195 -1.987 1.00 91.31 97 LEU A O 1
ATOM 726 N N . GLY A 1 98 ? -9.313 29.649 -3.259 1.00 93.00 98 GLY A N 1
ATOM 727 C CA . GLY A 1 98 ? -7.961 29.864 -2.722 1.00 93.00 98 GLY A CA 1
ATOM 728 C C . GLY A 1 98 ? -7.678 29.180 -1.376 1.00 93.00 98 GLY A C 1
ATOM 729 O O . GLY A 1 98 ? -6.513 29.051 -0.996 1.00 93.00 98 GLY A O 1
ATOM 730 N N . ALA A 1 99 ? -8.689 28.652 -0.688 1.00 88.62 99 ALA A N 1
ATOM 731 C CA . ALA A 1 99 ? -8.532 27.864 0.533 1.00 88.62 99 ALA A CA 1
ATOM 732 C C . ALA A 1 99 ? -8.468 26.355 0.232 1.00 88.62 99 ALA A C 1
ATOM 734 O O . ALA A 1 99 ? -8.925 25.903 -0.816 1.00 88.62 99 ALA A O 1
ATOM 735 N N . THR A 1 100 ? -7.878 25.574 1.140 1.00 89.69 100 THR A N 1
ATOM 736 C CA . THR A 1 100 ? -7.969 24.105 1.113 1.00 89.69 100 THR A CA 1
ATOM 737 C C . THR A 1 100 ? -9.258 23.686 1.817 1.00 89.69 100 THR A C 1
ATOM 739 O O . THR A 1 100 ? -9.472 24.082 2.962 1.00 89.69 100 THR A O 1
ATOM 742 N N . SER A 1 101 ? -10.091 22.885 1.159 1.00 90.25 101 SER A N 1
ATOM 743 C CA . SER A 1 101 ? -11.318 22.310 1.725 1.00 90.25 101 SER A CA 1
ATOM 744 C C . SER A 1 101 ? -11.378 20.800 1.503 1.00 90.25 101 SER A C 1
ATOM 746 O O . SER A 1 101 ? -10.611 20.246 0.715 1.00 90.25 101 SER A O 1
ATOM 748 N N . LEU A 1 102 ? -12.272 20.129 2.231 1.00 89.81 102 LEU A N 1
ATOM 749 C CA . LEU A 1 102 ? -12.608 18.727 2.000 1.00 89.81 102 LEU A CA 1
ATOM 750 C C . LEU A 1 102 ? -13.609 18.646 0.842 1.00 89.81 102 LEU A C 1
ATOM 752 O O . LEU A 1 102 ? -14.706 19.188 0.954 1.00 89.81 102 LEU A O 1
ATOM 756 N N . ALA A 1 103 ? -13.245 17.964 -0.242 1.00 92.50 103 ALA A N 1
ATOM 757 C CA . ALA A 1 103 ? -14.122 17.756 -1.395 1.00 92.50 103 ALA A CA 1
ATOM 758 C C . ALA A 1 103 ? -15.259 16.771 -1.083 1.00 92.50 103 ALA A C 1
ATOM 760 O O . ALA A 1 103 ? -16.340 16.858 -1.652 1.00 92.50 103 ALA A O 1
ATOM 761 N N . ASN A 1 104 ? -15.015 15.831 -0.166 1.00 92.06 104 ASN A N 1
ATOM 762 C CA . ASN A 1 104 ? -15.961 14.794 0.237 1.00 92.06 104 ASN A CA 1
ATOM 763 C C . ASN A 1 104 ? -16.477 15.000 1.672 1.00 92.06 104 ASN A C 1
ATOM 765 O O . ASN A 1 104 ? -16.760 14.026 2.369 1.00 92.06 104 ASN A O 1
ATOM 769 N N . ALA A 1 105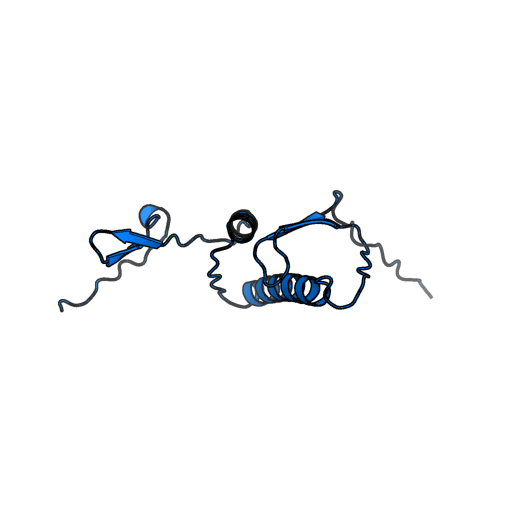 ? -16.591 16.257 2.118 1.00 86.38 105 ALA A N 1
ATOM 770 C CA . ALA A 1 105 ? -17.020 16.608 3.474 1.00 86.38 105 ALA A CA 1
ATOM 771 C C . ALA A 1 105 ? -18.334 15.921 3.886 1.00 86.38 105 ALA A C 1
ATOM 773 O O . ALA A 1 105 ? -18.407 15.369 4.977 1.00 86.38 105 ALA A O 1
ATOM 774 N N . ASP A 1 106 ? -19.321 15.878 2.987 1.00 87.12 106 ASP A N 1
ATOM 775 C CA . ASP A 1 106 ? -20.652 15.307 3.247 1.00 87.12 106 ASP A CA 1
ATOM 776 C C . ASP A 1 106 ? -20.637 13.782 3.461 1.00 87.12 106 ASP A C 1
ATOM 778 O O . ASP A 1 106 ? -21.590 13.214 3.985 1.00 87.12 106 ASP A O 1
ATOM 782 N N . SER A 1 107 ? -19.559 13.107 3.047 1.00 85.50 107 SER A N 1
ATOM 783 C CA . SER A 1 107 ? -19.380 11.656 3.219 1.00 85.50 107 SER A CA 1
ATOM 784 C C . SER A 1 107 ? -18.659 11.278 4.516 1.00 85.50 107 SER A C 1
ATOM 786 O O . SER A 1 107 ? -18.525 10.095 4.826 1.00 85.50 107 SER A O 1
ATOM 788 N N . LEU A 1 108 ? -18.160 12.271 5.255 1.00 82.69 108 LEU A N 1
ATOM 789 C CA . LEU A 1 108 ? -17.399 12.084 6.481 1.00 82.69 108 LEU A CA 1
ATOM 790 C C . LEU A 1 108 ? -18.274 12.439 7.685 1.00 82.69 108 LEU A C 1
ATOM 792 O O . LEU A 1 108 ? -18.987 13.440 7.672 1.00 82.69 108 LEU A O 1
ATOM 796 N N . ASP A 1 109 ? -18.173 11.647 8.751 1.00 83.38 109 ASP A N 1
ATOM 797 C CA . ASP A 1 109 ? -18.757 11.997 10.047 1.00 83.38 109 ASP A CA 1
ATOM 798 C C . ASP A 1 109 ? -17.882 13.066 10.716 1.00 83.38 109 ASP A C 1
ATOM 800 O O . ASP A 1 109 ? -16.954 12.782 11.478 1.00 83.38 109 ASP A O 1
ATOM 804 N N . LEU A 1 110 ? -18.090 14.317 10.305 1.00 77.25 110 LEU A N 1
ATOM 805 C CA . LEU A 1 110 ? -17.315 15.448 10.789 1.00 77.25 110 LEU A CA 1
ATOM 806 C C . LEU A 1 110 ? -17.848 15.892 12.156 1.00 77.25 110 LEU A C 1
ATOM 808 O O . LEU A 1 110 ? -19.050 16.134 12.300 1.00 77.25 110 LEU A O 1
ATOM 812 N N . PRO A 1 111 ? -16.972 16.094 13.158 1.00 81.06 111 PRO A N 1
ATOM 813 C CA . PRO A 1 111 ? -17.409 16.637 14.432 1.00 81.06 111 PRO A CA 1
ATOM 814 C C . PRO A 1 111 ? -18.003 18.041 14.222 1.00 81.06 111 PRO A C 1
ATOM 816 O O . PRO A 1 111 ? -17.543 18.774 13.340 1.00 81.06 111 PRO A O 1
ATOM 819 N N . PRO A 1 112 ? -18.958 18.482 15.065 1.00 80.00 112 PRO A N 1
ATOM 820 C CA . PRO A 1 112 ? -19.594 19.800 14.972 1.00 80.00 112 PRO A CA 1
ATOM 821 C C . PRO A 1 112 ? -18.666 20.929 15.463 1.00 80.00 112 PRO A C 1
ATOM 823 O O . PRO A 1 112 ? -19.073 21.838 16.191 1.00 80.00 112 PRO A O 1
ATOM 826 N N . TRP A 1 113 ? -17.386 20.857 15.102 1.00 81.25 113 TRP A N 1
ATOM 827 C CA . TRP A 1 113 ? -16.345 21.769 15.532 1.00 81.25 113 TRP A CA 1
ATOM 828 C C . TRP A 1 113 ? -16.555 23.145 14.905 1.00 81.25 113 TRP A C 1
ATOM 830 O O . TRP A 1 113 ? -16.545 23.308 13.683 1.00 81.25 113 TRP A O 1
ATOM 840 N N . LYS A 1 114 ? -16.710 24.157 15.757 1.00 79.75 114 LYS A N 1
ATOM 841 C CA . LYS A 1 114 ? -16.764 25.557 15.341 1.00 79.75 114 LYS A CA 1
ATOM 842 C C . LYS A 1 114 ? -15.444 26.224 15.681 1.00 79.75 114 LYS A C 1
ATOM 844 O O . LYS A 1 114 ? -15.017 26.221 16.832 1.00 79.75 114 LYS A O 1
ATOM 849 N N . TRP A 1 115 ? -14.815 26.816 14.674 1.00 79.31 115 TRP A N 1
ATOM 850 C CA . TRP A 1 115 ? -13.648 27.658 14.888 1.00 79.31 115 TRP A CA 1
ATOM 851 C C . TRP A 1 115 ? -14.055 28.924 15.657 1.00 79.31 115 TRP A C 1
ATOM 853 O O . TRP A 1 115 ? -15.113 29.487 15.359 1.00 79.31 115 TRP A O 1
ATOM 863 N N . PRO A 1 116 ? -13.250 29.386 16.629 1.00 82.50 116 PRO A N 1
ATOM 864 C CA . PRO A 1 116 ? -13.484 30.677 17.263 1.00 82.50 116 PRO A CA 1
ATOM 865 C C . PRO A 1 116 ? -13.451 31.792 16.211 1.00 82.50 116 PRO A C 1
ATOM 867 O O . PRO A 1 116 ? -12.730 31.694 15.213 1.00 82.50 116 PRO A O 1
ATOM 870 N N . ALA A 1 117 ? -14.251 32.841 16.428 1.00 78.75 117 ALA A N 1
ATOM 871 C CA . ALA A 1 117 ? -14.189 34.035 15.593 1.00 78.75 117 ALA A CA 1
ATOM 872 C C . ALA A 1 117 ? -12.754 34.580 15.630 1.00 78.75 117 ALA A C 1
ATOM 874 O O . ALA A 1 117 ? -12.138 34.624 16.698 1.00 78.75 117 ALA A O 1
ATOM 875 N N . ARG A 1 118 ? -12.219 34.877 14.446 1.00 62.59 118 ARG A N 1
ATOM 876 C CA . ARG A 1 118 ? -10.830 35.293 14.274 1.00 62.59 118 ARG A CA 1
ATOM 877 C C . ARG A 1 118 ? -10.613 36.713 14.789 1.00 62.59 118 ARG A C 1
ATOM 879 O O . ARG A 1 118 ? -11.542 37.531 14.612 1.00 62.59 118 ARG A O 1
#

InterPro domains:
  IPR027417 P-loop containing nucleoside triphosphate hydrolase [G3DSA:3.40.50.300] (16-107)
  IPR027417 P-loop containing nucleoside triphosphate hydrolase [SSF52540] (16-57)
  IPR041685 Endonuclease GajA/Old nuclease/RecF-like, AAA domain [PF13175] (18-61)

Radius of gyration: 20.31 Å; chains: 1; bounding box: 43×74×34 Å

pLDDT: mean 79.68, std 12.65, range [42.81, 95.12]

Foldseek 3Di:
DDDPDPDPDDDPPAFDWDWDDPQVPPHTDIDGDDPDDDDDDDPPPCPVSVVVVVVVVVVQVVCVVPDDDDDDDPPVVVVVVQVPDPSDDDFDWDQDPNDIDTPPVVVDPDDPDDDPDD

Organism: NCBI:txid416943